Protein AF-A0A7K0MZ87-F1 (afdb_monomer_lite)

Sequence (91 aa):
MDQVLILLEKTAMRAKLGFLLNMKSQGKKGDGEEARFLSSITPLRPGSMRVLARDGRSVQASEEARSTLIEANERSPLRKSLAKIASELAR

Secondary structure (DSSP, 8-state):
-HHHHHHHHHS---S--EEEEEEEPSHHHHHHHHHHHHHHHGGG--SEEEEEE--HHHHHHHHHTTS-HHHH-TT-HHHHHHHHHHHHHT-

pLDDT: mean 90.37, std 7.65, range [59.91, 97.94]

Foldseek 3Di:
DLVVLVVLVVDPDPDQAEEEAEAQEDDPSSVVVVVVVCVSCVVVVHPYYYYAHHDPPLVVQCVVVVHDSCVRPVPDPNVVRVVVVVVVVVD

Structure (mmCIF, N/CA/C/O backbone):
data_AF-A0A7K0MZ87-F1
#
_entry.id   AF-A0A7K0MZ87-F1
#
loop_
_atom_site.group_PDB
_atom_site.id
_atom_site.type_symbol
_atom_site.label_atom_id
_atom_site.label_alt_id
_atom_site.label_comp_id
_atom_site.label_asym_id
_atom_site.label_entity_id
_atom_site.label_seq_id
_atom_site.pdbx_PDB_ins_code
_atom_site.Cartn_x
_atom_site.Cartn_y
_atom_site.Cartn_z
_atom_site.occupancy
_atom_site.B_iso_or_equiv
_atom_site.auth_seq_id
_atom_site.auth_comp_id
_atom_site.auth_asym_id
_atom_site.auth_atom_id
_atom_site.pdbx_PDB_model_num
ATOM 1 N N . MET A 1 1 ? -12.481 11.925 -1.145 1.00 60.25 1 MET A N 1
ATOM 2 C CA . MET A 1 1 ? -11.889 11.152 -0.031 1.00 60.25 1 MET A CA 1
ATOM 3 C C . MET A 1 1 ? -12.656 11.420 1.256 1.00 60.25 1 MET A C 1
ATOM 5 O O . MET A 1 1 ? -13.117 10.473 1.877 1.00 60.25 1 MET A O 1
ATOM 9 N N . ASP A 1 2 ? -12.901 12.688 1.576 1.00 71.38 2 ASP A N 1
ATOM 10 C CA . ASP A 1 2 ? -13.565 13.125 2.813 1.00 71.38 2 ASP A CA 1
ATOM 11 C C . ASP A 1 2 ? -14.932 12.476 3.061 1.00 71.38 2 ASP A C 1
ATOM 13 O O . ASP A 1 2 ? -15.206 12.048 4.174 1.00 71.38 2 ASP A O 1
ATOM 17 N N . GLN A 1 3 ? -15.759 12.291 2.025 1.00 78.44 3 GLN A N 1
ATOM 18 C CA . GLN A 1 3 ? -17.060 11.621 2.172 1.00 78.44 3 GLN A CA 1
ATOM 19 C C . GLN A 1 3 ? -16.949 10.176 2.684 1.00 78.44 3 GLN A C 1
ATOM 21 O O . GLN A 1 3 ? -17.771 9.752 3.492 1.00 78.44 3 GLN A O 1
ATOM 26 N N . VAL A 1 4 ? -15.927 9.428 2.251 1.00 83.12 4 VAL A N 1
ATOM 27 C CA . VAL A 1 4 ? -15.703 8.051 2.715 1.00 83.12 4 VAL A CA 1
ATOM 28 C C . VAL A 1 4 ? -15.252 8.065 4.171 1.00 83.12 4 VAL A C 1
ATOM 30 O O . VAL A 1 4 ? -15.796 7.320 4.973 1.00 83.12 4 VAL A O 1
ATOM 33 N N . LEU A 1 5 ? -14.315 8.943 4.537 1.00 82.75 5 LEU A N 1
ATOM 34 C CA . LEU A 1 5 ? -13.824 9.046 5.916 1.00 82.75 5 LEU A CA 1
ATOM 35 C C . LEU A 1 5 ? -14.946 9.430 6.888 1.00 82.75 5 LEU A C 1
ATOM 37 O O . LEU A 1 5 ? -15.099 8.790 7.924 1.00 82.75 5 LEU A O 1
ATOM 41 N N . ILE A 1 6 ? -15.787 10.395 6.505 1.00 83.62 6 ILE A N 1
ATOM 42 C CA . ILE A 1 6 ? -16.974 10.797 7.272 1.00 83.62 6 ILE A CA 1
ATOM 43 C C . ILE A 1 6 ? -17.940 9.619 7.441 1.00 83.62 6 ILE A C 1
ATOM 45 O O . ILE A 1 6 ? -18.518 9.438 8.511 1.00 83.62 6 ILE A O 1
ATOM 49 N N . LEU A 1 7 ? -18.140 8.810 6.397 1.00 86.50 7 LEU A N 1
ATOM 50 C CA . LEU A 1 7 ? -19.001 7.634 6.490 1.00 86.50 7 LEU A CA 1
ATOM 51 C C . LEU A 1 7 ? -18.407 6.577 7.430 1.00 86.50 7 LEU A C 1
ATOM 53 O O . LEU A 1 7 ? -19.142 6.011 8.235 1.00 86.50 7 LEU A O 1
ATOM 57 N N . LEU A 1 8 ? -17.095 6.335 7.366 1.00 83.50 8 LEU A N 1
ATOM 58 C CA . LEU A 1 8 ? -16.405 5.390 8.251 1.00 83.50 8 LEU A CA 1
ATOM 59 C C . LEU A 1 8 ? -16.476 5.831 9.720 1.00 83.50 8 LEU A C 1
ATOM 61 O O . LEU A 1 8 ? -16.616 4.977 10.585 1.00 83.50 8 LEU A O 1
ATOM 65 N N . GLU A 1 9 ? -16.430 7.136 9.997 1.00 78.75 9 GLU A N 1
ATOM 66 C CA . GLU A 1 9 ? -16.593 7.693 11.348 1.00 78.75 9 GLU A CA 1
ATOM 67 C C . GLU A 1 9 ? -18.028 7.543 11.874 1.00 78.75 9 GLU A C 1
ATOM 69 O O . GLU A 1 9 ? -18.244 7.202 13.035 1.00 78.75 9 GLU A O 1
ATOM 74 N N . LYS A 1 10 ? -19.026 7.771 11.011 1.00 80.44 10 LYS A N 1
ATOM 75 C CA . LYS A 1 10 ? -20.453 7.679 11.368 1.00 80.44 10 LYS A CA 1
ATOM 76 C C . LYS A 1 10 ? -20.962 6.245 11.469 1.00 80.44 10 LYS A C 1
ATOM 78 O O . LYS A 1 10 ? -21.978 5.997 12.115 1.00 80.44 10 LYS A O 1
ATOM 83 N N . THR A 1 11 ? -20.296 5.307 10.808 1.00 77.94 11 THR A N 1
ATOM 84 C CA . THR A 1 11 ? -20.676 3.897 10.844 1.00 77.94 11 THR A CA 1
ATOM 85 C C . THR A 1 11 ? -20.044 3.259 12.071 1.00 77.94 11 THR A C 1
ATOM 87 O O . THR A 1 11 ? -18.828 3.288 12.227 1.00 77.94 11 THR A O 1
ATOM 90 N N . ALA A 1 12 ? -20.851 2.634 12.931 1.00 66.38 12 ALA A N 1
ATOM 91 C CA . ALA A 1 12 ? -20.363 1.867 14.077 1.00 66.38 12 ALA A CA 1
ATOM 92 C C . ALA A 1 12 ? -19.685 0.560 13.618 1.00 66.38 12 ALA A C 1
ATOM 94 O O . ALA A 1 12 ? -20.186 -0.546 13.829 1.00 66.38 12 ALA A O 1
ATOM 95 N N . MET A 1 13 ? -18.545 0.679 12.943 1.00 72.56 13 MET A N 1
ATOM 96 C CA . MET A 1 13 ? -17.722 -0.451 12.551 1.00 72.56 13 MET A CA 1
ATOM 97 C C . MET A 1 13 ? -16.920 -0.936 13.753 1.00 72.56 13 MET A C 1
ATOM 99 O O . MET A 1 13 ? -16.143 -0.197 14.348 1.00 72.56 13 MET A O 1
ATOM 103 N N . ARG A 1 14 ? -17.078 -2.219 14.084 1.00 76.12 14 ARG A N 1
ATOM 104 C CA . ARG A 1 14 ? -16.281 -2.886 15.126 1.00 76.12 14 ARG A CA 1
ATOM 105 C C . ARG A 1 14 ? -14.906 -3.348 14.625 1.00 76.12 14 ARG A C 1
ATOM 107 O O . ARG A 1 14 ? -14.091 -3.806 15.419 1.00 76.12 14 ARG A O 1
ATOM 114 N N . ALA A 1 15 ? -14.659 -3.266 13.317 1.00 81.88 15 ALA A N 1
ATOM 115 C CA . ALA A 1 15 ? -13.413 -3.704 12.702 1.00 81.88 15 ALA A CA 1
ATOM 116 C C . ALA A 1 15 ? -12.288 -2.675 12.897 1.00 81.88 15 ALA A C 1
ATOM 118 O O . ALA A 1 15 ? -12.494 -1.470 12.759 1.00 81.88 15 ALA A O 1
ATOM 119 N N . LYS A 1 16 ? -11.071 -3.162 13.157 1.00 86.00 16 LYS A N 1
ATOM 120 C CA . LYS A 1 16 ? -9.861 -2.336 13.229 1.00 86.00 16 LYS A CA 1
ATOM 121 C C . LYS A 1 16 ? -9.388 -1.999 11.810 1.00 86.00 16 LYS A C 1
ATOM 123 O O . LYS A 1 16 ? -8.926 -2.876 11.087 1.00 86.00 16 LYS A O 1
ATOM 128 N N . LEU A 1 17 ? -9.504 -0.733 11.410 1.00 89.94 17 LEU A N 1
ATOM 129 C CA . LEU A 1 17 ? -9.190 -0.294 10.046 1.00 89.94 17 LEU A CA 1
ATOM 130 C C . LEU A 1 17 ? -7.681 -0.182 9.803 1.00 89.94 17 LEU A C 1
ATOM 132 O O . LEU A 1 17 ? -6.961 0.443 10.581 1.00 89.94 17 LEU A O 1
ATOM 136 N N . GLY A 1 18 ? -7.205 -0.758 8.701 1.00 92.69 18 GLY A N 1
ATOM 137 C CA . GLY A 1 18 ? -5.858 -0.538 8.177 1.00 92.69 18 GLY A CA 1
ATOM 138 C C . GLY A 1 18 ? -5.892 0.404 6.978 1.00 92.69 18 GLY A C 1
ATOM 139 O O . GLY A 1 18 ? -6.784 0.307 6.140 1.00 92.69 18 GLY A O 1
ATOM 140 N N . PHE A 1 19 ? -4.910 1.295 6.886 1.00 94.94 19 PHE A N 1
ATOM 14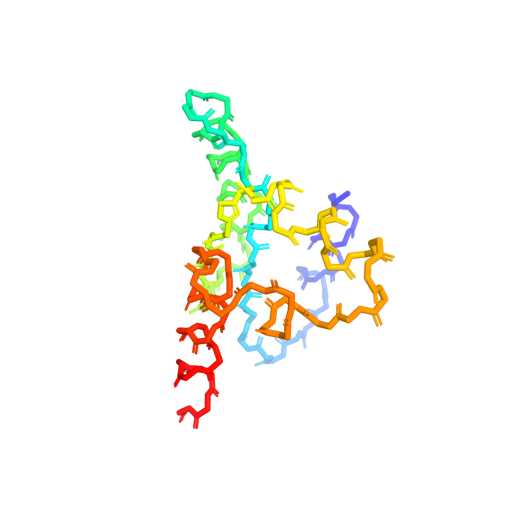1 C CA . PHE A 1 19 ? -4.814 2.281 5.814 1.00 94.94 19 PHE A CA 1
ATOM 142 C C . PHE A 1 19 ? -3.512 2.110 5.034 1.00 94.94 19 PHE A C 1
ATOM 144 O O . PHE A 1 19 ? -2.456 1.824 5.604 1.00 94.94 19 PHE A O 1
ATOM 151 N N . LEU A 1 20 ? -3.591 2.298 3.719 1.00 96.25 20 LEU A N 1
ATOM 152 C CA . LEU A 1 20 ? -2.473 2.152 2.796 1.00 96.25 20 LEU A CA 1
ATOM 153 C C . LEU A 1 20 ? -2.407 3.371 1.876 1.00 96.25 20 LEU A C 1
ATOM 155 O O . LEU A 1 20 ? -3.293 3.567 1.046 1.00 96.25 20 LEU A O 1
ATOM 159 N N . LEU A 1 21 ? -1.344 4.164 1.993 1.00 96.38 21 LEU A N 1
ATOM 160 C CA . LEU A 1 21 ? -1.025 5.185 1.002 1.00 96.38 21 LEU A CA 1
ATOM 161 C C . LEU A 1 21 ? -0.318 4.514 -0.174 1.00 96.38 21 LEU A C 1
ATOM 163 O O . LEU A 1 21 ? 0.863 4.177 -0.089 1.00 96.38 21 LEU A O 1
ATOM 167 N N . ASN A 1 22 ? -1.050 4.301 -1.262 1.00 94.69 22 ASN A N 1
ATOM 168 C CA . ASN A 1 22 ? -0.490 3.734 -2.481 1.00 94.69 22 ASN A CA 1
ATOM 169 C C . ASN A 1 22 ? 0.150 4.816 -3.367 1.00 94.69 22 ASN A C 1
ATOM 171 O O . ASN A 1 22 ? -0.324 5.949 -3.412 1.00 94.69 22 ASN A O 1
ATOM 175 N N . MET A 1 23 ? 1.182 4.440 -4.126 1.00 92.31 23 MET A N 1
ATOM 176 C CA . MET A 1 23 ? 1.830 5.280 -5.142 1.00 92.31 23 MET A CA 1
ATOM 177 C C . MET A 1 23 ? 2.412 6.601 -4.616 1.00 92.31 23 MET A C 1
ATOM 179 O O . MET A 1 23 ? 2.417 7.599 -5.349 1.00 92.31 23 MET A O 1
ATOM 183 N N . LYS A 1 24 ? 2.955 6.600 -3.388 1.00 96.69 24 LYS A N 1
ATOM 184 C CA . LYS A 1 24 ? 3.602 7.781 -2.799 1.00 96.69 24 LYS A CA 1
ATOM 185 C C . LYS A 1 24 ? 4.684 8.310 -3.738 1.00 96.69 24 LYS A C 1
ATOM 187 O O . LYS A 1 24 ? 5.569 7.557 -4.164 1.00 96.69 24 LYS A O 1
ATOM 192 N N . SER A 1 25 ? 4.613 9.600 -4.056 1.00 96.12 25 SER A N 1
ATOM 193 C CA . SER A 1 25 ? 5.631 10.289 -4.847 1.00 96.12 25 SER A CA 1
ATOM 194 C C . SER A 1 25 ? 6.997 10.267 -4.140 1.00 96.12 25 SER A C 1
ATOM 196 O O . SER A 1 25 ? 7.102 10.023 -2.941 1.00 96.12 25 SER A O 1
ATOM 198 N N . GLN A 1 26 ? 8.072 10.530 -4.880 1.00 92.69 26 GLN A N 1
ATOM 199 C CA . GLN A 1 26 ? 9.414 10.652 -4.300 1.00 92.69 26 GLN A CA 1
ATOM 200 C C . GLN A 1 26 ? 9.654 12.065 -3.737 1.00 92.69 26 GLN A C 1
ATOM 202 O O . GLN A 1 26 ? 9.061 13.044 -4.202 1.00 92.69 26 GLN A O 1
ATOM 207 N N . GLY A 1 27 ? 10.557 12.166 -2.759 1.00 94.88 27 GLY A N 1
ATOM 208 C CA . GLY A 1 27 ? 10.998 13.429 -2.158 1.00 94.88 27 GLY A CA 1
ATOM 209 C C . GLY A 1 27 ? 9.889 14.220 -1.451 1.00 94.88 27 GLY A C 1
ATOM 210 O O . GLY A 1 27 ? 8.848 13.677 -1.085 1.00 94.88 27 GLY A O 1
ATOM 211 N N . LYS A 1 28 ? 10.092 15.541 -1.326 1.00 97.06 28 LYS A N 1
ATOM 212 C CA . LYS A 1 28 ? 9.228 16.450 -0.543 1.00 97.06 28 LYS A CA 1
ATOM 213 C C . LYS A 1 28 ? 7.745 16.387 -0.912 1.00 97.06 28 LYS A C 1
ATOM 215 O O . LYS A 1 28 ? 6.886 16.589 -0.060 1.00 97.06 28 LYS A O 1
ATOM 220 N N . LYS A 1 29 ? 7.435 16.122 -2.187 1.00 96.31 29 LYS A N 1
ATOM 221 C CA . LYS A 1 29 ? 6.050 15.953 -2.638 1.00 96.31 29 LYS A CA 1
ATOM 222 C C . LYS A 1 29 ? 5.404 14.741 -1.966 1.00 96.31 29 LYS A C 1
ATOM 224 O O . LYS A 1 29 ? 4.304 14.866 -1.440 1.00 96.31 29 LYS A O 1
ATOM 229 N N . GLY A 1 30 ? 6.099 13.605 -1.958 1.00 96.69 30 GLY A N 1
ATOM 230 C CA . GLY A 1 30 ? 5.638 12.395 -1.285 1.00 96.69 30 GLY A CA 1
ATOM 231 C C . GLY A 1 30 ? 5.471 12.595 0.212 1.00 96.69 30 GLY A C 1
ATOM 232 O O . GLY A 1 30 ? 4.483 12.155 0.783 1.00 96.69 30 GLY A O 1
ATOM 233 N N . ASP A 1 31 ? 6.395 13.312 0.844 1.00 97.12 31 ASP A N 1
ATOM 234 C CA . ASP A 1 31 ? 6.313 13.594 2.281 1.00 97.12 31 ASP A CA 1
ATOM 235 C C . ASP A 1 31 ? 5.086 14.460 2.612 1.00 97.12 31 ASP A C 1
ATOM 237 O O . ASP A 1 31 ? 4.388 14.214 3.594 1.00 97.12 31 ASP A O 1
ATOM 241 N N . GLY A 1 32 ? 4.753 15.421 1.743 1.00 97.94 32 GLY A N 1
ATOM 242 C CA . GLY A 1 32 ? 3.518 16.198 1.848 1.00 97.94 32 GLY A CA 1
ATOM 243 C C . GLY A 1 32 ? 2.248 15.369 1.619 1.00 97.94 32 GLY A C 1
ATOM 244 O O . GLY A 1 32 ? 1.258 15.565 2.324 1.00 97.94 32 GLY A O 1
ATOM 245 N N . GLU A 1 33 ? 2.261 14.438 0.660 1.00 97.06 33 GLU A N 1
ATOM 246 C CA . GLU A 1 33 ? 1.164 13.481 0.429 1.00 97.06 33 GLU A CA 1
ATOM 247 C C . GLU A 1 33 ? 0.940 12.595 1.664 1.00 97.06 33 GLU A C 1
ATOM 249 O O . GLU A 1 33 ? -0.195 12.419 2.106 1.00 97.06 33 GLU A O 1
ATOM 254 N N . GLU A 1 34 ? 2.021 12.097 2.261 1.00 97.31 34 GLU A N 1
ATOM 255 C CA . GLU A 1 34 ? 1.996 11.253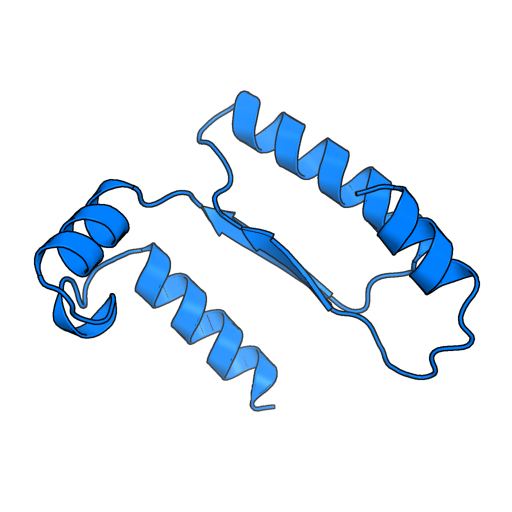 3.454 1.00 97.31 34 GLU A CA 1
ATOM 256 C C . GLU A 1 34 ? 1.495 11.999 4.689 1.00 97.31 34 GLU A C 1
ATOM 258 O O . GLU A 1 34 ? 0.625 11.488 5.394 1.00 97.31 34 GLU A O 1
ATOM 263 N N . ALA A 1 35 ? 1.953 13.233 4.912 1.00 97.25 35 ALA A N 1
ATOM 264 C CA . ALA A 1 35 ? 1.479 14.065 6.015 1.00 97.25 35 ALA A CA 1
ATOM 265 C C . ALA A 1 35 ? -0.026 14.364 5.906 1.00 97.25 35 ALA A C 1
ATOM 267 O O . ALA A 1 35 ? -0.760 14.250 6.891 1.00 97.25 35 ALA A O 1
ATOM 268 N N . ARG A 1 36 ? -0.509 14.699 4.700 1.00 96.44 36 ARG A N 1
ATOM 269 C CA . ARG A 1 36 ? -1.945 14.915 4.445 1.00 96.44 36 ARG A CA 1
ATOM 270 C C . ARG A 1 36 ? -2.750 13.639 4.670 1.00 96.44 36 ARG A C 1
ATOM 272 O O . ARG A 1 36 ? -3.803 13.686 5.302 1.00 96.44 36 ARG A O 1
ATOM 279 N N . PHE A 1 37 ? -2.243 12.505 4.193 1.00 96.00 37 PHE A N 1
ATOM 280 C CA . PHE A 1 37 ? -2.881 11.211 4.395 1.00 96.00 37 PHE A CA 1
ATOM 281 C C . PHE A 1 37 ? -2.991 10.868 5.883 1.00 96.00 37 PHE A C 1
ATOM 283 O O . PHE A 1 37 ? -4.093 10.601 6.360 1.00 96.00 37 PHE A O 1
ATOM 290 N N . LEU A 1 38 ? -1.889 10.968 6.633 1.00 95.62 38 LEU A N 1
ATOM 291 C CA . LEU A 1 38 ? -1.860 10.721 8.075 1.00 95.62 38 LEU A CA 1
ATOM 292 C C . LEU A 1 38 ? -2.862 11.614 8.818 1.00 95.62 38 LEU A C 1
ATOM 294 O O . LEU A 1 38 ? -3.649 11.115 9.624 1.00 95.62 38 LEU A O 1
ATOM 298 N N . SER A 1 39 ? -2.888 12.913 8.510 1.00 95.56 39 SER A N 1
ATOM 299 C CA . SER A 1 39 ? -3.845 13.854 9.102 1.00 95.56 39 SER A CA 1
ATOM 300 C C . SER A 1 39 ? -5.297 13.445 8.838 1.00 95.56 39 SER A C 1
ATOM 302 O O . SER A 1 39 ? -6.109 13.491 9.759 1.00 95.56 39 SER A O 1
ATOM 304 N N . SER A 1 40 ? -5.614 12.976 7.627 1.00 93.50 40 SER A N 1
ATOM 305 C CA . SER A 1 40 ? -6.978 12.577 7.261 1.00 93.50 40 SER A CA 1
ATOM 306 C C . SER A 1 40 ? -7.465 11.305 7.966 1.00 93.50 40 SER A C 1
ATOM 308 O O . SER A 1 40 ? -8.648 11.189 8.272 1.00 93.50 40 SER A O 1
ATOM 310 N N . ILE A 1 41 ? -6.568 10.357 8.256 1.00 93.31 41 ILE A N 1
ATOM 311 C CA . ILE A 1 41 ? -6.942 9.065 8.853 1.00 93.31 41 ILE A CA 1
ATOM 312 C C . ILE A 1 41 ? -6.832 9.052 10.379 1.00 93.31 41 ILE A C 1
ATOM 314 O O . ILE A 1 41 ? -7.442 8.202 11.018 1.00 93.31 41 ILE A O 1
ATOM 318 N N . THR A 1 42 ? -6.075 9.977 10.978 1.00 92.38 42 THR A N 1
ATOM 319 C CA . THR A 1 42 ? -5.853 10.039 12.435 1.00 92.38 42 THR A CA 1
ATOM 320 C C . THR A 1 42 ? -7.155 10.058 13.255 1.00 92.38 42 THR A C 1
ATOM 322 O O . THR A 1 42 ? -7.230 9.298 14.225 1.00 92.38 42 THR A O 1
ATOM 325 N N . PRO A 1 43 ? -8.208 10.823 12.883 1.00 90.62 43 PRO A N 1
ATOM 326 C CA . PRO A 1 43 ? -9.487 10.813 13.605 1.00 90.62 43 PRO A CA 1
ATOM 327 C C . PRO A 1 43 ? -10.148 9.430 13.675 1.00 90.62 43 PRO A C 1
ATOM 329 O O . PRO A 1 43 ? -10.800 9.103 14.663 1.00 90.62 43 PRO A O 1
ATOM 332 N N . LEU A 1 44 ? -9.905 8.580 12.672 1.00 88.94 44 LEU A N 1
ATOM 333 C CA . LEU A 1 44 ? -10.444 7.221 12.589 1.00 88.94 44 LEU A CA 1
ATOM 334 C C . LEU A 1 44 ? -9.672 6.203 13.443 1.00 88.94 44 LEU A C 1
ATOM 336 O O . LEU A 1 44 ? -10.016 5.023 13.428 1.00 88.94 44 LEU A O 1
ATOM 340 N N . ARG A 1 45 ? -8.632 6.635 14.176 1.00 89.75 45 ARG A N 1
ATOM 341 C CA . ARG A 1 45 ? -7.796 5.797 15.058 1.00 89.75 45 ARG A CA 1
ATOM 342 C C . ARG A 1 45 ? -7.299 4.537 14.332 1.00 89.75 45 ARG A C 1
ATOM 344 O O . ARG A 1 45 ? -7.673 3.417 14.694 1.00 89.75 45 ARG A O 1
ATOM 351 N N . PRO A 1 46 ? -6.478 4.710 13.282 1.00 91.62 46 PRO A N 1
ATOM 352 C CA . PRO A 1 46 ? -6.112 3.630 12.384 1.00 91.62 46 PRO A CA 1
ATOM 353 C C . PRO A 1 46 ? -5.364 2.538 13.143 1.00 91.62 46 PRO A C 1
ATOM 355 O O . PRO A 1 46 ? -4.453 2.793 13.929 1.00 91.62 46 PRO A O 1
ATOM 358 N N . GLY A 1 47 ? -5.725 1.292 12.876 1.00 91.56 47 GLY A N 1
ATOM 359 C CA . GLY A 1 47 ? -5.064 0.143 13.464 1.00 91.56 47 GLY A CA 1
ATOM 360 C C . GLY A 1 47 ? -3.706 -0.182 12.860 1.00 91.56 47 GLY A C 1
ATOM 361 O O . GLY A 1 47 ? -2.892 -0.836 13.508 1.00 91.56 47 GLY A O 1
ATOM 362 N N . SER A 1 48 ? -3.486 0.246 11.620 1.00 93.25 48 SER A N 1
ATOM 363 C CA . SER A 1 48 ? -2.189 0.260 10.951 1.00 93.25 48 SER A CA 1
ATOM 364 C C . SER A 1 48 ? -2.201 1.311 9.844 1.00 93.25 48 SER A C 1
ATOM 366 O O . SER A 1 48 ? -3.240 1.561 9.230 1.00 93.25 48 SER A O 1
ATOM 368 N N . MET A 1 49 ? -1.041 1.904 9.579 1.00 94.31 49 MET A N 1
ATOM 369 C CA . MET A 1 49 ? -0.797 2.741 8.410 1.00 94.31 49 MET A CA 1
ATOM 370 C C . MET A 1 49 ? 0.421 2.190 7.679 1.00 94.31 49 MET A C 1
ATOM 372 O O . MET A 1 49 ? 1.429 1.854 8.298 1.00 94.31 49 MET A O 1
ATOM 376 N N . ARG A 1 50 ? 0.321 2.091 6.357 1.00 95.94 50 ARG A N 1
ATOM 377 C CA . ARG A 1 50 ? 1.392 1.621 5.481 1.00 95.94 50 ARG A CA 1
ATOM 378 C C . ARG A 1 50 ? 1.525 2.539 4.278 1.00 95.94 50 ARG A C 1
ATOM 380 O O . ARG A 1 50 ? 0.576 3.222 3.897 1.00 95.94 50 ARG A O 1
ATOM 387 N N . VAL A 1 51 ? 2.698 2.515 3.660 1.00 95.94 51 VAL A N 1
ATOM 388 C CA . VAL A 1 51 ? 3.032 3.352 2.508 1.00 95.94 51 VAL A CA 1
ATOM 389 C C . VAL A 1 51 ? 3.681 2.483 1.439 1.00 95.94 51 VAL A C 1
ATOM 391 O O . VAL A 1 51 ? 4.610 1.728 1.725 1.00 95.94 51 VAL A O 1
ATOM 394 N N . LEU A 1 52 ? 3.210 2.609 0.201 1.00 95.81 52 LEU A N 1
ATOM 395 C CA . LEU A 1 52 ? 3.853 2.045 -0.980 1.00 95.81 52 LEU A CA 1
ATOM 396 C C . LEU A 1 52 ? 4.403 3.182 -1.827 1.00 95.81 52 LEU A C 1
ATOM 398 O O . LEU A 1 52 ? 3.662 4.053 -2.284 1.00 95.81 52 LEU A O 1
ATOM 402 N N . ALA A 1 53 ? 5.716 3.163 -2.042 1.00 94.44 53 ALA A N 1
ATOM 403 C CA . ALA A 1 53 ? 6.359 4.080 -2.965 1.00 94.44 53 ALA A CA 1
ATOM 404 C C . ALA A 1 53 ? 5.897 3.803 -4.400 1.00 94.44 53 ALA A C 1
ATOM 406 O O . ALA A 1 53 ? 5.670 2.655 -4.790 1.00 94.44 53 ALA A O 1
ATOM 407 N N . ARG A 1 54 ? 5.802 4.863 -5.199 1.00 93.31 54 ARG A N 1
ATOM 408 C CA . ARG A 1 54 ? 5.533 4.761 -6.631 1.00 93.31 54 ARG A CA 1
ATOM 409 C C . ARG A 1 54 ? 6.646 3.979 -7.339 1.00 93.31 54 ARG A C 1
ATOM 411 O O . ARG A 1 54 ? 7.811 4.360 -7.259 1.00 93.31 54 ARG A O 1
ATOM 418 N N . ASP A 1 55 ? 6.260 2.962 -8.105 1.00 92.25 55 ASP A N 1
ATOM 419 C CA . ASP A 1 55 ? 7.137 2.190 -9.000 1.00 92.25 55 ASP A CA 1
ATOM 420 C C . ASP A 1 55 ? 6.530 2.151 -10.408 1.00 92.25 55 ASP A C 1
ATOM 422 O O . ASP A 1 55 ? 6.010 1.137 -10.867 1.00 92.25 55 ASP A O 1
ATOM 426 N N . GLY A 1 56 ? 6.542 3.304 -11.084 1.00 91.12 56 GLY A N 1
ATOM 427 C CA . GLY A 1 56 ? 5.882 3.451 -12.384 1.00 91.12 56 GLY A CA 1
ATOM 428 C C . GLY A 1 56 ? 6.448 2.517 -13.454 1.00 91.12 56 GLY A C 1
ATOM 429 O O . GLY A 1 56 ? 5.691 1.994 -14.258 1.00 91.12 56 GLY A O 1
ATOM 430 N N . ARG A 1 57 ? 7.760 2.251 -13.422 1.00 90.75 57 ARG A N 1
ATOM 431 C CA . ARG A 1 57 ? 8.418 1.392 -14.413 1.00 90.75 57 ARG A CA 1
ATOM 432 C C . ARG A 1 57 ? 7.950 -0.054 -14.300 1.00 90.75 57 ARG A C 1
ATOM 434 O O . ARG A 1 57 ? 7.601 -0.645 -15.314 1.00 90.75 57 ARG A O 1
ATOM 441 N N . SER A 1 58 ? 7.953 -0.624 -13.094 1.00 91.25 58 SER A N 1
ATOM 442 C CA . SER A 1 58 ? 7.544 -2.023 -12.927 1.00 91.25 58 SER A CA 1
ATOM 443 C C . SER A 1 58 ? 6.045 -2.199 -13.152 1.00 91.25 58 SER A C 1
ATOM 445 O O . SER A 1 58 ? 5.649 -3.203 -13.733 1.00 91.25 58 SER A O 1
ATOM 447 N N . VAL A 1 59 ? 5.227 -1.219 -12.744 1.00 92.69 59 VAL A N 1
ATOM 448 C CA . VAL A 1 59 ? 3.778 -1.226 -13.004 1.00 92.69 59 VAL A CA 1
ATOM 449 C C . VAL A 1 59 ? 3.507 -1.197 -14.504 1.00 92.69 59 VAL A C 1
ATOM 451 O O . VAL A 1 59 ? 2.871 -2.115 -15.008 1.00 92.69 59 VAL A O 1
ATOM 454 N N . GLN A 1 60 ? 4.070 -0.228 -15.227 1.00 94.06 60 GLN A N 1
ATOM 455 C CA . GLN A 1 60 ? 3.879 -0.113 -16.671 1.00 94.06 60 GLN A CA 1
ATOM 456 C C . GLN A 1 60 ? 4.349 -1.372 -17.409 1.00 94.06 60 GLN A C 1
ATOM 458 O O . GLN A 1 60 ? 3.612 -1.908 -18.228 1.00 94.06 60 GLN A O 1
ATOM 463 N N . ALA A 1 61 ? 5.532 -1.897 -17.073 1.00 92.38 61 ALA A N 1
ATOM 464 C CA . ALA A 1 61 ? 6.033 -3.127 -17.683 1.00 92.38 61 ALA A CA 1
ATOM 465 C C . ALA A 1 61 ? 5.092 -4.321 -17.442 1.00 92.38 61 ALA A C 1
ATOM 467 O O . ALA A 1 61 ? 4.864 -5.118 -18.347 1.00 92.38 61 ALA A O 1
ATOM 468 N N . SER A 1 62 ? 4.520 -4.436 -16.237 1.00 93.69 62 SER A N 1
ATOM 469 C CA . SER A 1 62 ? 3.557 -5.498 -15.922 1.00 93.69 62 SER A CA 1
ATOM 470 C C . SER A 1 62 ? 2.224 -5.335 -16.656 1.00 93.69 62 SER A C 1
ATOM 472 O O . SER A 1 62 ? 1.665 -6.316 -17.141 1.00 93.69 62 SER A O 1
ATOM 474 N N . GLU A 1 63 ? 1.751 -4.098 -16.814 1.00 95.31 63 GLU A N 1
ATOM 475 C CA . GLU A 1 63 ? 0.537 -3.788 -17.571 1.00 95.31 63 GLU A CA 1
ATOM 476 C C . GLU A 1 63 ? 0.716 -4.098 -19.063 1.00 95.31 63 GLU A C 1
ATOM 478 O O . GLU A 1 63 ? -0.127 -4.771 -19.658 1.00 95.31 63 GLU A O 1
ATOM 483 N N . GLU A 1 64 ? 1.837 -3.676 -19.655 1.00 95.94 64 GLU A N 1
ATOM 484 C CA . GLU A 1 64 ? 2.187 -3.939 -21.057 1.00 95.94 64 GLU A CA 1
ATOM 485 C C . GLU A 1 64 ? 2.324 -5.442 -21.336 1.00 95.94 64 GLU A C 1
ATOM 487 O O . GLU A 1 64 ? 1.812 -5.937 -22.342 1.00 95.94 64 GLU A O 1
ATOM 492 N N . ALA A 1 65 ? 2.944 -6.184 -20.415 1.00 93.88 65 ALA A N 1
ATOM 493 C CA . ALA A 1 65 ? 3.085 -7.636 -20.498 1.00 93.88 65 ALA A CA 1
ATOM 494 C C . ALA A 1 65 ? 1.799 -8.409 -20.144 1.00 93.88 65 ALA A C 1
ATOM 496 O O . ALA A 1 65 ? 1.761 -9.628 -20.312 1.00 93.88 65 ALA A O 1
ATOM 497 N N . ARG A 1 66 ? 0.746 -7.727 -19.662 1.00 95.06 66 ARG A N 1
ATOM 498 C CA . ARG A 1 66 ? -0.491 -8.333 -19.126 1.00 95.06 66 ARG A CA 1
ATOM 499 C C . ARG A 1 66 ? -0.219 -9.409 -18.075 1.00 95.06 66 ARG A C 1
ATOM 501 O O . ARG A 1 66 ? -0.901 -10.432 -18.024 1.00 95.06 66 ARG A O 1
ATOM 508 N N . SER A 1 67 ? 0.778 -9.166 -17.239 1.00 94.81 67 SER A N 1
ATOM 509 C CA . SER A 1 67 ? 1.214 -10.079 -16.194 1.00 94.81 67 SER A CA 1
ATOM 510 C C . SER A 1 67 ? 1.189 -9.383 -14.840 1.00 94.81 67 SER A C 1
ATOM 512 O O . SER A 1 67 ? 1.066 -8.164 -14.722 1.00 94.81 67 SER A O 1
ATOM 514 N N . THR A 1 68 ? 1.324 -10.153 -13.774 1.00 93.62 68 THR A N 1
ATOM 515 C CA . THR A 1 68 ? 1.481 -9.602 -12.429 1.00 93.62 68 THR A CA 1
ATOM 516 C C . THR A 1 68 ? 2.860 -8.951 -12.252 1.00 93.62 68 THR A C 1
ATOM 518 O O . THR A 1 68 ? 3.808 -9.225 -12.991 1.00 93.62 68 THR A O 1
ATOM 521 N N . LEU A 1 69 ? 3.009 -8.112 -11.219 1.00 90.31 69 LEU A N 1
ATOM 522 C CA . LEU A 1 69 ? 4.300 -7.499 -10.868 1.00 90.31 69 LEU A CA 1
ATOM 523 C C . LEU A 1 69 ? 5.398 -8.531 -10.583 1.00 90.31 69 LEU A C 1
ATOM 525 O O . LEU A 1 69 ? 6.562 -8.258 -10.859 1.00 90.31 69 LEU A O 1
ATOM 529 N N . ILE A 1 70 ? 5.049 -9.685 -10.001 1.00 91.50 70 ILE A N 1
ATOM 530 C CA . ILE A 1 70 ? 6.032 -10.737 -9.717 1.00 91.50 70 ILE A CA 1
ATOM 531 C C . ILE A 1 70 ? 6.522 -11.390 -11.009 1.00 91.50 70 ILE A C 1
ATOM 533 O O . ILE A 1 70 ? 7.723 -11.563 -11.154 1.00 91.50 70 ILE A O 1
ATOM 537 N N . GLU A 1 71 ? 5.627 -11.651 -11.961 1.00 90.62 71 GLU A N 1
ATOM 538 C CA . GLU A 1 71 ? 5.967 -12.234 -13.265 1.00 90.62 71 GLU A CA 1
ATOM 539 C C . GLU A 1 71 ? 6.753 -11.256 -14.148 1.00 90.62 71 GLU A C 1
ATOM 541 O O . GLU A 1 71 ? 7.707 -11.652 -14.810 1.00 90.62 71 GLU A O 1
ATOM 546 N N . ALA A 1 72 ? 6.397 -9.968 -14.131 1.00 90.62 72 ALA A N 1
ATOM 547 C CA . ALA A 1 72 ? 7.079 -8.950 -14.931 1.00 90.62 72 ALA A CA 1
ATOM 548 C C . ALA A 1 72 ? 8.438 -8.543 -14.345 1.00 90.62 72 ALA A C 1
ATOM 550 O O . ALA A 1 72 ? 9.381 -8.243 -15.077 1.00 90.62 72 ALA A O 1
ATOM 551 N N . ASN A 1 73 ? 8.5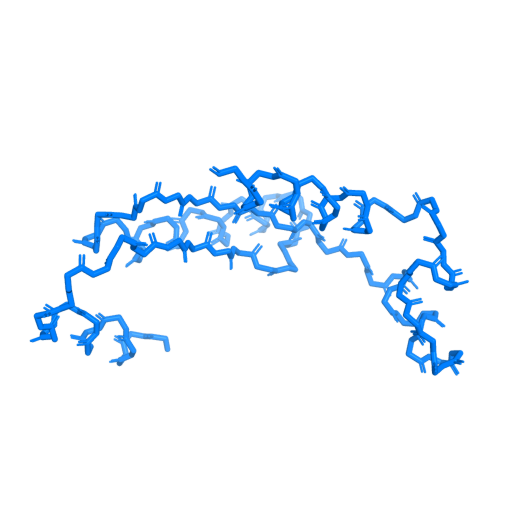31 -8.455 -13.014 1.00 89.12 73 ASN A N 1
ATOM 552 C CA . ASN A 1 73 ? 9.735 -8.013 -12.324 1.00 89.12 73 ASN A CA 1
ATOM 553 C C . ASN A 1 73 ? 9.779 -8.508 -10.870 1.00 89.12 73 ASN A C 1
ATOM 555 O O . ASN A 1 73 ? 9.449 -7.786 -9.921 1.00 89.12 73 ASN A O 1
ATOM 559 N N . GLU A 1 74 ? 10.324 -9.705 -10.666 1.00 88.25 74 GLU A N 1
ATOM 560 C CA . GLU A 1 74 ? 10.519 -10.298 -9.335 1.00 88.25 74 GLU A CA 1
ATOM 561 C C . GLU A 1 74 ? 11.325 -9.406 -8.372 1.00 88.25 74 GLU A C 1
ATOM 563 O O . GLU A 1 74 ? 11.155 -9.445 -7.143 1.00 88.25 74 GLU A O 1
ATOM 568 N N . ARG A 1 75 ? 12.213 -8.566 -8.917 1.00 89.56 75 ARG A N 1
ATOM 569 C CA . ARG A 1 75 ? 13.097 -7.688 -8.143 1.00 89.56 75 ARG A CA 1
ATOM 570 C C . ARG A 1 75 ? 12.480 -6.324 -7.836 1.00 89.56 75 ARG A C 1
ATOM 572 O O . ARG A 1 75 ? 13.106 -5.575 -7.079 1.00 89.56 75 ARG A O 1
ATOM 579 N N . SER A 1 76 ? 11.279 -6.024 -8.345 1.00 90.62 76 SER A N 1
ATOM 580 C CA . SER A 1 76 ? 10.571 -4.758 -8.120 1.00 90.62 76 SER A CA 1
ATOM 581 C C . SER A 1 76 ? 10.509 -4.411 -6.622 1.00 90.62 76 SER A C 1
ATOM 583 O O . SER A 1 76 ? 10.085 -5.239 -5.801 1.00 90.62 76 SER A O 1
ATOM 585 N N . PRO A 1 77 ? 10.903 -3.184 -6.232 1.00 91.31 77 PRO A N 1
ATOM 586 C CA . PRO A 1 77 ? 10.709 -2.691 -4.874 1.00 91.31 77 PRO A CA 1
ATOM 587 C C . PRO A 1 77 ? 9.236 -2.705 -4.452 1.00 91.31 77 PRO A C 1
ATOM 589 O O . PRO A 1 77 ? 8.939 -3.088 -3.322 1.00 91.31 77 PRO A O 1
ATOM 592 N N . LEU A 1 78 ? 8.308 -2.369 -5.359 1.00 93.69 78 LEU A N 1
ATOM 593 C CA . LEU A 1 78 ? 6.870 -2.424 -5.086 1.00 93.69 78 LEU A CA 1
ATOM 594 C C . LEU A 1 78 ? 6.411 -3.854 -4.788 1.00 93.69 78 LEU A C 1
ATOM 596 O O . LEU A 1 78 ? 5.720 -4.074 -3.793 1.00 93.69 78 LEU A O 1
ATOM 600 N N . ARG A 1 79 ? 6.865 -4.843 -5.568 1.00 94.19 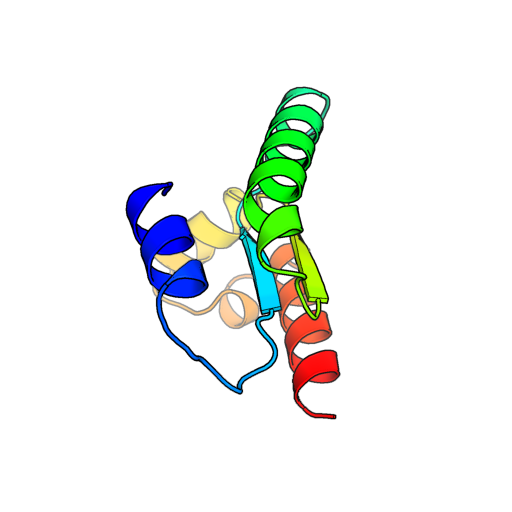79 ARG A N 1
ATOM 601 C CA . ARG A 1 79 ? 6.577 -6.264 -5.304 1.00 94.19 79 ARG A CA 1
ATOM 602 C C . ARG A 1 79 ? 7.086 -6.706 -3.930 1.00 94.19 79 ARG A C 1
ATOM 604 O O . ARG A 1 79 ? 6.369 -7.385 -3.196 1.00 94.19 79 ARG A O 1
ATOM 611 N N . LYS A 1 80 ? 8.309 -6.312 -3.556 1.00 93.88 80 LYS A N 1
ATOM 612 C CA . LYS A 1 80 ? 8.883 -6.609 -2.229 1.00 93.88 80 LYS A CA 1
ATOM 613 C C . LYS A 1 80 ? 8.052 -5.995 -1.104 1.00 93.88 80 LYS A C 1
ATOM 615 O O . LYS A 1 80 ? 7.771 -6.682 -0.124 1.00 93.88 80 LYS A O 1
ATOM 620 N N . SER A 1 81 ? 7.625 -4.743 -1.260 1.00 94.75 81 SER A N 1
ATOM 621 C CA . SER A 1 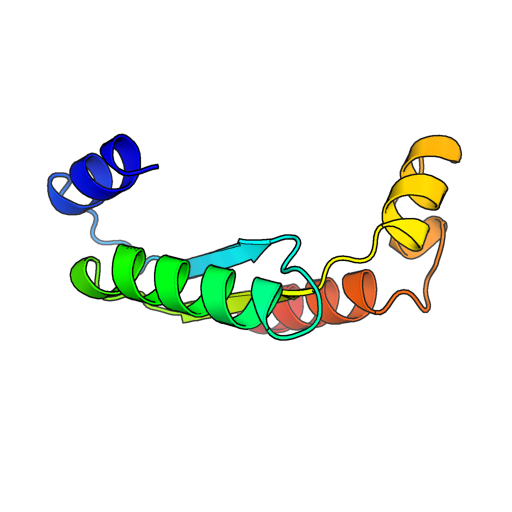81 ? 6.762 -4.072 -0.288 1.00 94.75 81 SER A CA 1
ATOM 622 C C . SER A 1 81 ? 5.406 -4.765 -0.164 1.00 94.75 81 SER A C 1
ATOM 624 O O . SER A 1 81 ? 4.994 -5.062 0.950 1.00 94.75 81 SER A O 1
ATOM 626 N N . LEU A 1 82 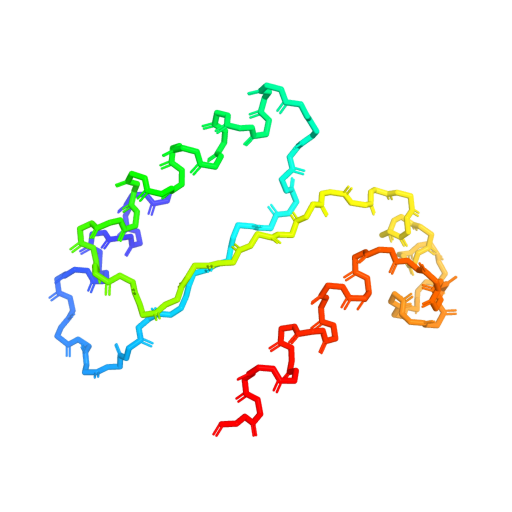? 4.750 -5.120 -1.273 1.00 93.81 82 LEU A N 1
ATOM 627 C CA . LEU A 1 82 ? 3.485 -5.868 -1.254 1.00 93.81 82 LEU A CA 1
ATOM 628 C C . LEU A 1 82 ? 3.623 -7.223 -0.547 1.00 93.81 82 LEU A C 1
ATOM 630 O O . LEU A 1 82 ? 2.792 -7.560 0.293 1.00 93.81 82 LEU A O 1
ATOM 634 N N . ALA A 1 83 ? 4.699 -7.966 -0.817 1.00 93.81 83 ALA A N 1
ATOM 635 C CA . ALA A 1 83 ? 4.965 -9.240 -0.150 1.00 93.81 83 ALA A CA 1
ATOM 636 C C . ALA A 1 83 ? 5.175 -9.084 1.365 1.00 93.81 83 ALA A C 1
ATOM 638 O O . ALA A 1 83 ? 4.710 -9.920 2.138 1.00 93.81 83 ALA A O 1
ATOM 639 N N . LYS A 1 84 ? 5.833 -8.001 1.800 1.00 93.88 84 LYS A N 1
ATOM 640 C CA . LYS A 1 84 ? 5.976 -7.673 3.225 1.00 93.88 84 LYS A CA 1
ATOM 641 C C . LYS A 1 84 ? 4.621 -7.374 3.873 1.00 93.88 84 LYS A C 1
ATOM 643 O O . LYS A 1 84 ? 4.342 -7.871 4.954 1.00 93.88 84 LYS A O 1
ATOM 648 N N . ILE A 1 85 ? 3.761 -6.602 3.212 1.00 93.88 85 ILE A N 1
ATOM 649 C CA . ILE A 1 85 ? 2.419 -6.309 3.739 1.00 93.88 85 ILE A CA 1
ATOM 650 C C . ILE A 1 85 ? 1.594 -7.593 3.849 1.00 93.88 85 ILE A C 1
ATOM 652 O O . ILE A 1 85 ? 0.953 -7.820 4.869 1.00 93.88 85 ILE A O 1
ATOM 656 N N . ALA A 1 86 ? 1.639 -8.452 2.832 1.00 92.94 86 ALA A N 1
ATOM 657 C CA . ALA A 1 86 ? 0.929 -9.726 2.851 1.00 92.94 86 ALA A CA 1
ATOM 658 C C . ALA A 1 86 ? 1.384 -10.623 4.015 1.00 92.94 86 ALA A C 1
ATOM 660 O O . ALA A 1 86 ? 0.545 -11.205 4.699 1.00 92.94 86 ALA A O 1
ATOM 661 N N . SER A 1 87 ? 2.690 -10.693 4.294 1.00 93.50 87 SER A N 1
ATOM 662 C CA . SER A 1 87 ? 3.206 -11.495 5.410 1.00 93.50 87 SER A CA 1
ATOM 663 C C . SER A 1 87 ? 2.867 -10.920 6.789 1.00 93.50 87 SER A C 1
ATOM 665 O O . SER A 1 87 ? 2.748 -11.678 7.748 1.00 93.50 87 SER A O 1
ATOM 667 N N . GLU A 1 88 ? 2.683 -9.603 6.899 1.00 90.75 88 GLU A N 1
ATOM 668 C CA . GLU A 1 88 ? 2.176 -8.954 8.113 1.00 90.75 88 GLU A CA 1
ATOM 669 C C . GLU A 1 88 ? 0.679 -9.206 8.334 1.00 90.75 88 GLU A C 1
ATOM 671 O O . GLU A 1 88 ? 0.250 -9.262 9.480 1.00 90.75 88 GLU A O 1
ATOM 676 N N . LEU A 1 89 ? -0.111 -9.327 7.261 1.00 88.75 89 LEU A N 1
ATOM 677 C CA . LEU A 1 89 ? -1.562 -9.554 7.329 1.00 88.75 89 LEU A CA 1
ATOM 678 C C . LEU A 1 89 ? -1.945 -11.021 7.547 1.00 88.75 89 LEU A C 1
ATOM 680 O O . LEU A 1 89 ? -3.036 -11.292 8.030 1.00 88.75 89 LEU A O 1
ATOM 684 N N . ALA A 1 90 ? -1.078 -11.959 7.169 1.00 85.06 90 ALA A N 1
ATOM 685 C CA . ALA A 1 90 ? -1.303 -13.392 7.363 1.00 85.06 90 ALA A CA 1
ATOM 686 C C . ALA A 1 90 ? -1.088 -13.864 8.817 1.00 85.06 90 ALA A C 1
ATOM 688 O O . ALA A 1 90 ? -1.194 -15.059 9.087 1.00 85.06 90 ALA A O 1
ATOM 689 N N . ARG A 1 91 ? -0.733 -12.949 9.726 1.00 59.91 91 ARG A N 1
ATOM 690 C CA . ARG A 1 91 ? -0.541 -13.199 11.159 1.00 59.91 91 ARG A CA 1
ATOM 691 C C . ARG A 1 91 ? -1.756 -12.737 11.946 1.00 59.91 91 ARG A C 1
ATOM 693 O O . ARG A 1 91 ? -2.087 -13.440 12.922 1.00 59.91 91 ARG A O 1
#

Radius of gyration: 15.43 Å; chains: 1; bounding box: 34×30×36 Å